Protein AF-A0A5M4B815-F1 (afdb_monomer)

Secondary structure (DSSP, 8-state):
---EEEEEEEEEEEEE-SSEEEEEEEE-TTT-TT-SEEEEEEEE-S-HHHHHHHHHHHHHHH-SSS-S---EEEEEEEEEEETTEEEEEEEETTSPPEEEEEEEEEEEE--

Mean predicted aligned error: 5.15 Å

Nearest PDB structures (foldseek):
  2w1i-assembly2_B  TM=3.417E-01  e=5.248E+00  Homo sapiens
  6dbn-assembly1_A  TM=3.475E-01  e=7.998E+00  Homo sapiens
  7uyv-assembly3_C  TM=3.770E-01  e=9.367E+00  Homo sapiens
  6glb-assembly2_B  TM=2.956E-01  e=7.587E+00  Homo sapiens

Solvent-accessible surface area (backbone atoms only — not comparable to full-atom values): 6144 Å² total; per-residue (Å²): 131,68,72,50,72,53,60,56,28,33,35,38,33,73,49,78,47,81,49,39,44,35,39,34,32,39,35,42,49,94,83,28,76,91,48,49,30,36,36,42,38,36,35,40,81,60,61,46,67,59,54,51,50,52,51,50,57,51,40,72,75,55,35,97,70,92,54,79,58,36,74,40,48,26,60,32,40,44,37,41,67,56,94,96,40,39,37,42,38,40,33,38,70,101,50,83,67,46,72,51,54,38,81,49,74,46,81,43,82,52,133

Sequence (111 aa):
MLKYCYHDGGLEKVIVSEKILSLWISLYSIFYPQKTRILLKFHHQNDIQFFSKWKKEANQLFTEDDEEDVFIRIEAIEIQEKDNKMFCKLKCDHLKTLKFNFISVEEIELQ

Foldseek 3Di:
DPKDKQAWWWFWAWDQDQFWIKTWIAHPCVVVVPFGIKIKIFGAPDGSVLVVVQVVVQCVVAPPDPDRTGTWIWGMWTWDADPNWIKTWTDTPPGDIDIGTGDDMDMDGDD

Organism: NCBI:txid2267611

pLDDT: mean 86.26, std 10.89, range [41.75, 96.25]

Structure (mmCIF, N/CA/C/O backbone):
data_AF-A0A5M4B815-F1
#
_entry.id   AF-A0A5M4B815-F1
#
loop_
_atom_site.group_PDB
_atom_site.id
_atom_site.type_symbol
_atom_site.label_atom_id
_atom_site.label_alt_id
_atom_site.label_comp_id
_atom_site.label_asym_id
_atom_site.label_entity_id
_atom_site.label_seq_id
_atom_site.pdbx_PDB_ins_code
_atom_site.Cartn_x
_atom_site.Cartn_y
_atom_site.Cartn_z
_atom_site.occupancy
_atom_site.B_iso_or_equiv
_atom_site.auth_seq_id
_atom_site.auth_comp_id
_atom_site.auth_asym_id
_atom_site.auth_atom_id
_atom_site.pdbx_PDB_model_num
ATOM 1 N N . MET A 1 1 ? -17.241 1.017 -8.286 1.00 41.75 1 MET A N 1
ATOM 2 C CA . MET A 1 1 ? -16.219 0.006 -7.938 1.00 41.75 1 MET A CA 1
ATOM 3 C C . MET A 1 1 ? -14.876 0.492 -8.468 1.00 41.75 1 MET A C 1
ATOM 5 O O . MET A 1 1 ? -14.531 0.195 -9.603 1.00 41.75 1 MET A O 1
ATOM 9 N N . LEU A 1 2 ? -14.149 1.295 -7.685 1.00 48.62 2 LEU A N 1
ATOM 10 C CA . LEU A 1 2 ? -12.748 1.602 -7.986 1.00 48.62 2 LEU A CA 1
ATOM 11 C C . LEU A 1 2 ? -11.931 0.412 -7.483 1.00 48.62 2 LEU A C 1
ATOM 13 O O . LEU A 1 2 ? -11.775 0.229 -6.278 1.00 48.62 2 LEU A O 1
ATOM 17 N N . LYS A 1 3 ? -11.509 -0.451 -8.406 1.00 58.28 3 LYS A N 1
ATOM 18 C CA . LYS A 1 3 ? -10.614 -1.571 -8.121 1.00 58.28 3 LYS A CA 1
ATOM 19 C C . LYS A 1 3 ? -9.268 -1.234 -8.743 1.00 58.28 3 LYS A C 1
ATOM 21 O O . LYS A 1 3 ? -9.045 -1.521 -9.914 1.00 58.28 3 LYS A O 1
ATOM 26 N N . TYR A 1 4 ? -8.408 -0.580 -7.971 1.00 69.12 4 TYR A N 1
ATOM 27 C CA . TYR A 1 4 ? -7.020 -0.365 -8.369 1.00 69.12 4 TYR A CA 1
ATOM 28 C C . TYR A 1 4 ? -6.183 -1.519 -7.843 1.00 69.12 4 TYR A C 1
ATOM 30 O O . TYR A 1 4 ? -6.306 -1.900 -6.675 1.00 69.12 4 TYR A O 1
ATOM 38 N N . CYS A 1 5 ? -5.379 -2.096 -8.732 1.00 76.12 5 CYS A N 1
ATOM 39 C CA . CYS A 1 5 ? -4.483 -3.186 -8.401 1.00 76.12 5 CYS A CA 1
ATOM 40 C C . CYS A 1 5 ? -3.118 -2.923 -9.032 1.00 76.12 5 CYS A C 1
ATOM 42 O O . CYS A 1 5 ? -2.959 -3.070 -10.244 1.00 76.12 5 CYS A O 1
ATOM 44 N N . TYR A 1 6 ? -2.152 -2.504 -8.214 1.00 83.38 6 TYR A N 1
ATOM 45 C CA . TYR A 1 6 ? -0.748 -2.543 -8.618 1.00 83.38 6 TYR A CA 1
ATOM 46 C C . TYR A 1 6 ? -0.208 -3.931 -8.327 1.00 83.38 6 TYR A C 1
ATOM 48 O O . TYR A 1 6 ? -0.419 -4.439 -7.228 1.00 83.38 6 TYR A O 1
ATOM 56 N N . HIS A 1 7 ? 0.465 -4.528 -9.300 1.00 83.81 7 HIS A N 1
ATOM 57 C CA . HIS A 1 7 ? 1.151 -5.805 -9.176 1.00 83.81 7 HIS A CA 1
ATOM 58 C C . HIS A 1 7 ? 2.618 -5.600 -9.498 1.00 83.81 7 HIS A C 1
ATOM 60 O O . HIS A 1 7 ? 2.929 -4.793 -10.368 1.00 83.81 7 HIS A O 1
ATOM 66 N N . ASP A 1 8 ? 3.486 -6.345 -8.818 1.00 83.62 8 ASP A N 1
ATOM 67 C CA . ASP A 1 8 ? 4.913 -6.415 -9.129 1.00 83.62 8 ASP A CA 1
ATOM 68 C C . ASP A 1 8 ? 5.571 -5.027 -9.261 1.00 83.62 8 ASP A C 1
ATOM 70 O O . ASP A 1 8 ? 5.827 -4.511 -10.351 1.00 83.62 8 ASP A O 1
ATOM 74 N N . GLY A 1 9 ? 5.850 -4.421 -8.109 1.00 88.62 9 GLY A N 1
ATOM 75 C CA . GLY A 1 9 ? 6.626 -3.184 -7.992 1.00 88.62 9 GLY A CA 1
ATOM 76 C C . GLY A 1 9 ? 7.666 -3.278 -6.881 1.00 88.62 9 GLY A C 1
ATOM 77 O O . GLY A 1 9 ? 7.744 -4.280 -6.178 1.00 88.62 9 GLY A O 1
ATOM 78 N N . GLY A 1 10 ? 8.459 -2.232 -6.701 1.00 90.88 10 GLY A N 1
ATOM 79 C CA . GLY A 1 10 ? 9.314 -2.041 -5.535 1.00 90.88 10 GLY A CA 1
ATOM 80 C C . GLY A 1 10 ? 8.712 -0.976 -4.632 1.00 90.88 10 GLY A C 1
ATOM 81 O O . GLY A 1 10 ? 8.550 0.162 -5.057 1.00 90.88 10 GLY A O 1
ATOM 82 N N . LEU A 1 11 ? 8.381 -1.321 -3.393 1.00 91.75 11 LEU A N 1
ATOM 83 C CA . LEU A 1 11 ? 8.252 -0.334 -2.329 1.00 91.75 11 LEU A CA 1
ATOM 84 C C . LEU A 1 11 ? 9.649 0.239 -2.131 1.00 91.75 11 LEU A C 1
ATOM 86 O O . LEU A 1 11 ? 10.566 -0.559 -2.018 1.00 91.75 11 LEU A O 1
ATOM 90 N N . GLU A 1 12 ? 9.801 1.559 -2.173 1.00 90.25 12 GLU A N 1
ATOM 91 C CA . GLU A 1 12 ? 11.088 2.255 -2.010 1.00 90.25 12 GLU A CA 1
ATOM 92 C C . GLU A 1 12 ? 11.178 2.944 -0.650 1.00 90.25 12 GLU A C 1
ATOM 94 O O . GLU A 1 12 ? 12.231 3.002 -0.028 1.00 90.25 12 GLU A O 1
ATOM 99 N N . LYS A 1 13 ? 10.061 3.523 -0.198 1.00 90.69 13 LYS A N 1
ATOM 100 C CA . LYS A 1 13 ? 10.014 4.310 1.032 1.00 90.69 13 LYS A CA 1
ATOM 101 C C . LYS A 1 13 ? 8.632 4.266 1.651 1.00 90.69 13 LYS A C 1
ATOM 103 O O . LYS A 1 13 ? 7.613 4.330 0.958 1.00 90.69 13 LYS A O 1
ATOM 108 N N . VAL A 1 14 ? 8.608 4.223 2.981 1.00 91.50 14 VAL A N 1
ATOM 109 C CA . VAL A 1 14 ? 7.386 4.283 3.788 1.00 91.50 14 VAL A CA 1
ATOM 110 C C . VAL A 1 14 ? 7.498 5.422 4.790 1.00 91.50 14 VAL A C 1
ATOM 112 O O . VAL A 1 14 ? 8.379 5.426 5.655 1.00 91.50 14 VAL A O 1
ATOM 115 N N . ILE A 1 15 ? 6.569 6.374 4.730 1.00 91.62 15 ILE A N 1
ATOM 116 C CA . ILE A 1 15 ? 6.415 7.403 5.764 1.00 91.62 15 ILE A CA 1
ATOM 117 C C . ILE A 1 15 ? 5.065 7.217 6.446 1.00 91.62 15 ILE A C 1
ATOM 119 O O . ILE A 1 15 ? 4.024 7.137 5.797 1.00 91.62 15 ILE A O 1
ATOM 123 N N . VAL A 1 16 ? 5.106 7.167 7.774 1.00 91.62 16 VAL A N 1
ATOM 124 C CA . VAL A 1 16 ? 3.933 7.073 8.639 1.00 91.62 16 VAL A CA 1
ATOM 125 C C . VAL A 1 16 ? 3.821 8.386 9.403 1.00 91.62 16 VAL A C 1
ATOM 127 O O . VAL A 1 16 ? 4.748 8.773 10.110 1.00 91.62 16 VAL A O 1
ATOM 130 N N . SER A 1 17 ? 2.691 9.064 9.252 1.00 91.12 17 SER A N 1
ATOM 131 C CA . SER A 1 17 ? 2.309 10.239 10.042 1.00 91.12 17 SER A CA 1
ATOM 132 C C . SER A 1 17 ? 0.988 9.963 10.763 1.00 91.12 17 SER A C 1
ATOM 134 O O . SER A 1 17 ? 0.379 8.920 10.543 1.00 91.12 17 SER A O 1
ATOM 136 N N . GLU A 1 18 ? 0.515 10.882 11.608 1.00 88.50 18 GLU A N 1
ATOM 137 C CA . GLU A 1 18 ? -0.705 10.670 12.409 1.00 88.50 18 GLU A CA 1
ATOM 138 C C . GLU A 1 18 ? -1.939 10.268 11.591 1.00 88.50 18 GLU A C 1
ATOM 140 O O . GLU A 1 18 ? -2.770 9.503 12.077 1.00 88.50 18 GLU A O 1
ATOM 145 N N . LYS A 1 19 ? -2.078 10.789 10.367 1.00 91.31 19 LYS A N 1
ATOM 146 C CA . LYS A 1 19 ? -3.275 10.585 9.531 1.00 91.31 19 LYS A CA 1
ATOM 147 C C . LYS A 1 19 ? -2.977 10.089 8.124 1.00 91.31 19 LYS A C 1
ATOM 149 O O . LYS A 1 19 ? -3.917 9.816 7.378 1.00 91.31 19 LYS A O 1
ATOM 154 N N . ILE A 1 20 ? -1.704 10.019 7.739 1.00 95.06 20 ILE A N 1
ATOM 155 C CA . ILE A 1 20 ? -1.300 9.689 6.374 1.00 95.06 20 ILE A CA 1
ATOM 156 C C . ILE A 1 20 ? -0.220 8.612 6.395 1.00 95.06 20 ILE A C 1
ATOM 158 O O . ILE A 1 20 ? 0.850 8.807 6.981 1.00 95.06 20 ILE A O 1
ATOM 162 N N . LEU A 1 21 ? -0.487 7.528 5.667 1.00 95.31 21 LEU A N 1
ATOM 163 C CA . LEU A 1 21 ? 0.502 6.547 5.234 1.00 95.31 21 LEU A CA 1
ATOM 164 C C . LEU A 1 21 ? 0.918 6.892 3.803 1.00 95.31 21 LEU A C 1
ATOM 166 O O . LEU A 1 21 ? 0.077 6.924 2.906 1.00 95.31 21 LEU A O 1
ATOM 170 N N . SER A 1 22 ? 2.206 7.143 3.596 1.00 95.19 22 SER A N 1
ATOM 171 C CA . SER A 1 22 ? 2.778 7.475 2.289 1.00 95.19 22 SER A CA 1
ATOM 172 C C . SER A 1 22 ? 3.707 6.359 1.818 1.00 95.19 22 SER A C 1
ATOM 174 O O . SER A 1 22 ? 4.618 5.975 2.555 1.00 95.19 22 SER A O 1
ATOM 176 N N . LEU A 1 23 ? 3.470 5.855 0.607 1.00 94.44 23 LEU A N 1
ATOM 177 C CA . LEU A 1 23 ? 4.221 4.765 -0.017 1.00 94.44 23 LEU A CA 1
ATOM 178 C C . LEU A 1 23 ? 4.828 5.250 -1.337 1.00 94.44 23 LEU A C 1
ATOM 180 O O . LEU A 1 23 ? 4.082 5.581 -2.260 1.00 94.44 23 LEU A O 1
ATOM 184 N N . TRP A 1 24 ? 6.156 5.268 -1.432 1.00 93.88 24 TRP A N 1
ATOM 185 C CA . TRP A 1 24 ? 6.868 5.481 -2.694 1.00 93.88 24 TRP A CA 1
ATOM 186 C C . TRP A 1 24 ? 7.079 4.140 -3.363 1.00 93.88 24 TRP A C 1
ATOM 188 O O . TRP A 1 24 ? 7.574 3.207 -2.730 1.00 93.88 24 TRP A O 1
ATOM 198 N N . ILE A 1 25 ? 6.661 4.038 -4.618 1.00 93.25 25 ILE A N 1
ATOM 199 C CA . ILE A 1 25 ? 6.603 2.777 -5.338 1.00 93.25 25 ILE A CA 1
ATOM 200 C C . ILE A 1 25 ? 7.253 2.959 -6.703 1.00 93.25 25 ILE A C 1
ATOM 202 O O . ILE A 1 25 ? 6.783 3.750 -7.520 1.00 93.25 25 ILE A O 1
ATOM 206 N N . SER A 1 26 ? 8.287 2.169 -6.961 1.00 92.44 26 SER A N 1
ATOM 207 C CA . SER A 1 26 ? 8.770 1.862 -8.301 1.00 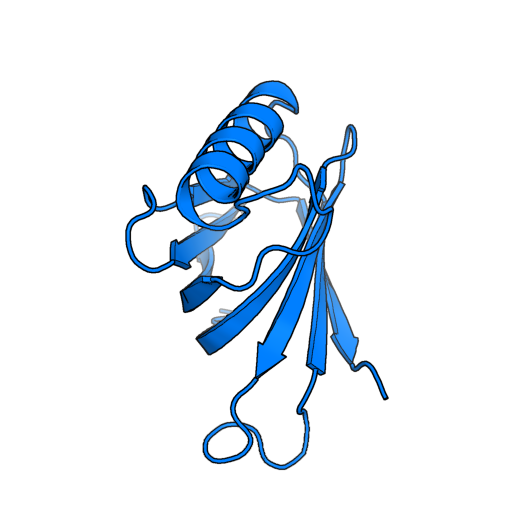92.44 26 SER A CA 1
ATOM 208 C C . SER A 1 26 ? 7.853 0.831 -8.950 1.00 92.44 26 SER A C 1
ATOM 210 O O . SER A 1 26 ? 7.592 -0.231 -8.391 1.00 92.44 26 SER A O 1
ATOM 212 N N . LEU A 1 27 ? 7.374 1.118 -10.149 1.00 90.25 27 LEU A N 1
ATOM 213 C CA . LEU A 1 27 ? 6.563 0.222 -10.958 1.00 90.25 27 LEU A CA 1
ATOM 214 C C . LEU A 1 27 ? 7.424 -0.352 -12.081 1.00 90.25 27 LEU A C 1
ATOM 216 O O . LEU A 1 27 ? 8.124 0.384 -12.779 1.00 90.25 27 LEU A O 1
ATOM 220 N N . TYR A 1 28 ? 7.378 -1.670 -12.287 1.00 85.38 28 TYR A N 1
ATOM 221 C CA . TYR A 1 28 ? 8.152 -2.268 -13.369 1.00 85.38 28 TYR A CA 1
ATOM 222 C C . TYR A 1 28 ? 7.624 -1.813 -14.733 1.00 85.38 28 TYR A C 1
ATOM 224 O O . TYR A 1 28 ? 6.458 -2.016 -15.077 1.00 85.38 28 TYR A O 1
ATOM 232 N N . SER A 1 29 ? 8.514 -1.241 -15.544 1.00 82.19 29 SER A N 1
ATOM 233 C CA . SER A 1 29 ? 8.192 -0.642 -16.846 1.00 82.19 29 SER A CA 1
ATOM 234 C C . SER A 1 29 ? 7.579 -1.622 -17.850 1.00 82.19 29 SER A C 1
ATOM 236 O O . SER A 1 29 ? 6.837 -1.199 -18.732 1.00 82.19 29 SER A O 1
ATOM 238 N N . ILE A 1 30 ? 7.826 -2.929 -17.696 1.00 84.06 30 ILE A N 1
ATOM 239 C CA . ILE A 1 30 ? 7.188 -3.975 -18.510 1.00 84.06 30 ILE A CA 1
ATOM 240 C C . ILE A 1 30 ? 5.663 -4.018 -18.321 1.00 84.06 30 ILE A C 1
ATOM 242 O O . ILE A 1 30 ? 4.944 -4.351 -19.259 1.00 84.06 30 ILE A O 1
ATOM 246 N N . PHE A 1 31 ? 5.172 -3.659 -17.131 1.00 82.06 31 PHE A N 1
ATOM 247 C CA . PHE A 1 31 ? 3.746 -3.613 -16.799 1.00 82.06 31 PHE A CA 1
ATOM 248 C C . PHE A 1 31 ? 3.198 -2.179 -16.836 1.00 82.06 31 PHE A C 1
ATOM 250 O O . PHE A 1 31 ? 2.029 -1.976 -17.162 1.00 82.06 31 PHE A O 1
ATOM 257 N N . TYR A 1 32 ? 4.046 -1.186 -16.546 1.00 83.94 32 TYR A N 1
ATOM 258 C CA . TYR A 1 32 ? 3.676 0.226 -16.422 1.00 83.94 32 TYR A CA 1
ATOM 259 C C . TYR A 1 32 ? 4.603 1.135 -17.255 1.00 83.94 32 TYR A C 1
ATOM 261 O O . TYR A 1 32 ? 5.348 1.948 -16.710 1.00 83.94 32 TYR A O 1
ATOM 269 N N . PRO A 1 33 ? 4.579 1.043 -18.596 1.00 79.88 33 PRO A N 1
ATOM 270 C CA . PRO A 1 33 ? 5.559 1.712 -19.462 1.00 79.88 33 PRO A CA 1
ATOM 271 C C . PRO A 1 33 ? 5.482 3.245 -19.435 1.00 79.88 33 PRO A C 1
ATOM 273 O O . PRO A 1 33 ? 6.448 3.913 -19.785 1.00 79.88 33 PRO A O 1
ATOM 276 N N . GLN A 1 34 ? 4.336 3.800 -19.039 1.00 83.06 34 GLN A N 1
ATOM 277 C CA . GLN A 1 34 ? 4.103 5.246 -18.964 1.00 83.06 34 GLN A CA 1
ATOM 278 C C . GLN A 1 34 ? 4.244 5.806 -17.545 1.00 83.06 34 GLN A C 1
ATOM 280 O O . GLN A 1 34 ? 4.205 7.015 -17.391 1.00 83.06 34 GLN A O 1
ATOM 285 N N . LYS A 1 35 ? 4.374 4.946 -16.524 1.00 79.38 35 LYS A N 1
ATOM 286 C CA . LYS A 1 35 ? 4.402 5.328 -15.107 1.00 79.38 35 LYS A CA 1
ATOM 287 C C . LYS A 1 35 ? 5.413 4.461 -14.375 1.00 79.38 35 LYS A C 1
ATOM 289 O O . LYS A 1 35 ? 5.091 3.349 -13.969 1.00 79.38 35 LYS A O 1
ATOM 294 N N . THR A 1 36 ? 6.635 4.949 -14.220 1.00 85.56 36 THR A N 1
ATOM 295 C CA . THR A 1 36 ? 7.720 4.166 -13.611 1.00 85.56 36 THR A CA 1
ATOM 296 C C . THR A 1 36 ? 7.784 4.332 -12.102 1.00 85.56 36 THR A C 1
ATOM 298 O O . THR A 1 36 ? 8.247 3.422 -11.422 1.00 85.56 36 THR A O 1
ATOM 301 N N . ARG A 1 37 ? 7.315 5.460 -11.556 1.00 92.56 37 ARG A N 1
ATOM 302 C CA . ARG A 1 37 ? 7.314 5.725 -10.114 1.00 92.56 37 ARG A CA 1
ATOM 303 C C . ARG A 1 37 ? 6.060 6.476 -9.697 1.00 92.56 37 ARG A C 1
ATOM 305 O O . ARG A 1 37 ? 5.622 7.409 -10.368 1.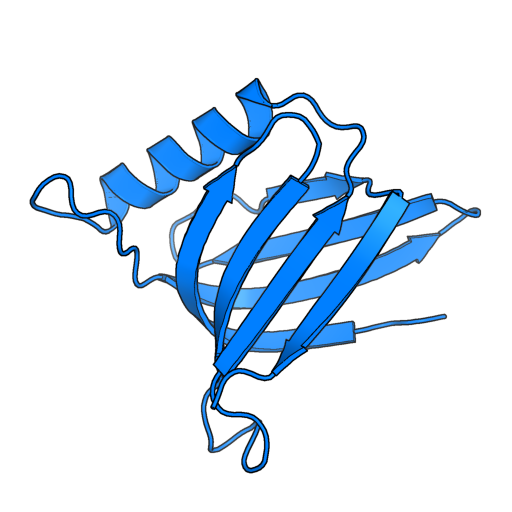00 92.56 37 ARG A O 1
ATOM 312 N N . ILE A 1 38 ? 5.486 6.075 -8.571 1.00 93.31 38 ILE A N 1
ATOM 313 C CA . ILE A 1 38 ? 4.305 6.709 -7.989 1.00 93.31 38 ILE A CA 1
ATOM 314 C C . ILE A 1 38 ? 4.468 6.892 -6.482 1.00 93.31 38 ILE A C 1
ATOM 316 O O . ILE A 1 38 ? 5.194 6.159 -5.811 1.00 93.31 38 ILE A O 1
ATOM 320 N N . LEU A 1 39 ? 3.730 7.852 -5.943 1.00 94.88 39 LEU A N 1
ATOM 321 C CA . LEU A 1 39 ? 3.498 8.038 -4.522 1.00 94.88 39 LEU A CA 1
ATOM 322 C C . LEU A 1 39 ? 2.011 7.831 -4.235 1.00 94.88 39 LEU A C 1
ATOM 324 O O . LEU A 1 39 ? 1.171 8.573 -4.743 1.00 94.88 39 LEU A O 1
ATOM 328 N N . LEU A 1 40 ? 1.698 6.852 -3.387 1.00 94.94 40 LEU A N 1
ATOM 329 C CA . LEU A 1 40 ? 0.358 6.668 -2.837 1.00 94.94 40 LEU A CA 1
ATOM 330 C C . LEU A 1 40 ? 0.280 7.272 -1.437 1.00 94.94 40 LEU A C 1
ATOM 332 O O . LEU A 1 40 ? 1.053 6.896 -0.553 1.00 94.94 40 LEU A O 1
ATOM 336 N N . LYS A 1 41 ? -0.681 8.171 -1.218 1.00 96.25 41 LYS A N 1
ATOM 337 C CA . LYS A 1 41 ? -0.983 8.745 0.101 1.00 96.25 41 LYS A CA 1
ATOM 338 C C . LYS A 1 41 ? -2.356 8.288 0.561 1.00 96.25 41 LYS A C 1
ATOM 340 O O . LYS A 1 41 ? -3.367 8.710 0.008 1.00 96.25 41 LYS A O 1
ATOM 345 N N . PHE A 1 42 ? -2.394 7.447 1.588 1.00 95.19 42 PHE A N 1
ATOM 346 C CA . PHE A 1 42 ? -3.632 6.985 2.206 1.00 95.19 42 PHE A CA 1
ATOM 347 C C . PHE A 1 42 ? -3.952 7.827 3.435 1.00 95.19 42 PHE A C 1
ATOM 349 O O . PHE A 1 42 ? -3.232 7.763 4.433 1.00 95.19 42 PHE A O 1
ATOM 356 N N . HIS A 1 43 ? -5.065 8.555 3.389 1.00 94.56 43 HIS A N 1
ATOM 357 C CA . HIS A 1 43 ? -5.630 9.219 4.562 1.00 94.56 43 HIS A CA 1
ATOM 358 C C . HIS A 1 43 ? -6.399 8.188 5.380 1.00 94.56 43 HIS A C 1
ATOM 360 O O . HIS A 1 43 ? -7.408 7.666 4.910 1.00 94.56 43 HIS A O 1
ATOM 366 N N . HIS A 1 44 ? -5.937 7.853 6.582 1.00 87.75 44 HIS A N 1
ATOM 367 C CA . HIS A 1 44 ? -6.460 6.718 7.348 1.00 87.75 44 HIS A CA 1
ATOM 368 C C . HIS A 1 44 ? -7.138 7.119 8.661 1.00 87.75 44 HIS A C 1
ATOM 370 O O . HIS A 1 44 ? -6.927 8.198 9.205 1.00 87.75 44 HIS A O 1
ATOM 376 N N . GLN A 1 45 ? -7.945 6.193 9.189 1.00 82.44 45 GLN A N 1
ATOM 377 C CA . GLN A 1 45 ? -8.507 6.257 10.549 1.00 82.44 45 GLN A CA 1
ATOM 378 C C . GLN A 1 45 ? -7.818 5.282 11.515 1.00 82.44 45 GLN A C 1
ATOM 380 O O . GLN A 1 45 ? -8.153 5.228 12.694 1.00 82.44 45 GLN A O 1
ATOM 385 N N . ASN A 1 46 ? -6.891 4.471 11.005 1.00 81.81 46 ASN A N 1
ATOM 386 C CA . ASN A 1 46 ? -6.173 3.465 11.775 1.00 81.81 46 ASN A CA 1
ATOM 387 C C . ASN A 1 46 ? -5.154 4.095 12.740 1.00 81.81 46 ASN A C 1
ATOM 389 O O . ASN A 1 46 ? -4.687 5.210 12.518 1.00 81.81 46 ASN A O 1
ATOM 393 N N 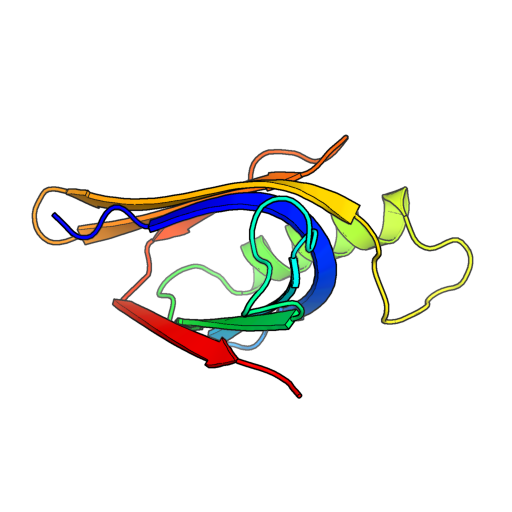. ASP A 1 47 ? -4.794 3.337 13.778 1.00 83.12 47 ASP A N 1
ATOM 394 C CA . ASP A 1 47 ? -3.779 3.707 14.769 1.00 83.12 47 ASP A CA 1
ATOM 395 C C . ASP A 1 47 ? -2.393 3.860 14.116 1.00 83.12 47 ASP A C 1
ATOM 397 O O . ASP A 1 47 ? -1.918 2.961 13.419 1.00 83.12 47 ASP A O 1
ATOM 401 N N . ILE A 1 48 ? -1.718 4.982 14.368 1.00 87.81 48 ILE A N 1
ATOM 402 C CA . ILE A 1 48 ? -0.350 5.229 13.900 1.00 87.81 48 ILE A CA 1
ATOM 403 C C . ILE A 1 48 ? 0.620 4.127 14.357 1.00 87.81 48 ILE A C 1
ATOM 405 O O . ILE A 1 48 ? 1.500 3.724 13.597 1.00 87.81 48 ILE A O 1
ATOM 409 N N . GLN A 1 49 ? 0.441 3.578 15.564 1.00 89.62 49 GLN A N 1
ATOM 410 C CA . GLN A 1 49 ? 1.304 2.532 16.116 1.00 89.62 49 GLN A CA 1
ATOM 411 C C . GLN A 1 49 ? 1.248 1.248 15.287 1.00 89.62 49 GLN A C 1
ATOM 413 O O . GLN A 1 49 ? 2.258 0.555 15.152 1.00 89.62 49 GLN A O 1
ATOM 418 N N . PHE A 1 50 ? 0.092 0.949 14.689 1.00 89.88 50 PHE A N 1
ATOM 419 C CA . PHE A 1 50 ? -0.075 -0.197 13.801 1.00 89.88 50 PHE A CA 1
ATOM 420 C C . PHE A 1 50 ? 0.809 -0.070 12.553 1.00 89.88 50 PHE A C 1
ATOM 422 O O . PHE A 1 50 ? 1.547 -1.004 12.230 1.00 89.88 50 PHE A O 1
ATOM 429 N N . PHE A 1 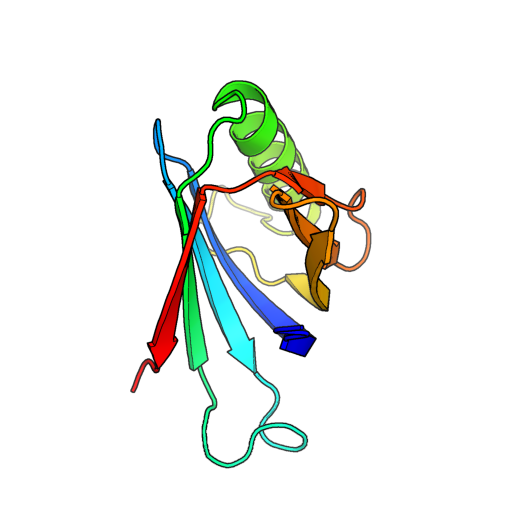51 ? 0.808 1.094 11.896 1.00 91.25 51 PHE A N 1
ATOM 430 C CA . PHE A 1 51 ? 1.659 1.337 10.728 1.00 91.25 51 PHE A CA 1
ATOM 431 C C . PHE A 1 51 ? 3.137 1.442 11.094 1.00 91.25 51 PHE A C 1
ATOM 433 O O . PHE A 1 51 ? 3.977 0.884 10.392 1.00 91.25 51 PHE A O 1
ATOM 440 N N . SER A 1 52 ? 3.466 2.095 12.210 1.00 90.75 52 SER A N 1
ATOM 441 C CA . SER A 1 52 ? 4.846 2.208 12.691 1.00 90.75 52 SER A CA 1
ATOM 442 C C . SER A 1 52 ? 5.453 0.847 13.022 1.00 90.75 52 SER A C 1
ATOM 444 O O . SER A 1 52 ? 6.612 0.595 12.695 1.00 90.75 52 SER A O 1
ATOM 446 N N . LYS A 1 53 ? 4.671 -0.066 13.614 1.00 91.31 53 LYS A N 1
ATOM 447 C CA . LYS A 1 53 ? 5.111 -1.443 13.858 1.00 91.31 53 LYS A CA 1
ATOM 448 C C . LYS A 1 53 ? 5.379 -2.184 12.551 1.00 91.31 53 LYS A C 1
ATOM 450 O O . LYS A 1 53 ? 6.431 -2.797 12.420 1.00 91.31 53 LYS A O 1
ATOM 455 N N . TRP A 1 54 ? 4.458 -2.102 11.591 1.00 91.44 54 TRP A N 1
ATOM 456 C CA . TRP A 1 54 ? 4.639 -2.749 10.292 1.00 91.44 54 TRP A CA 1
ATOM 457 C C . TRP A 1 54 ? 5.854 -2.192 9.536 1.00 91.44 54 TRP A C 1
ATOM 459 O O . TRP A 1 54 ? 6.661 -2.966 9.035 1.00 91.44 54 TRP A O 1
ATOM 469 N N . LYS A 1 55 ? 6.047 -0.864 9.533 1.00 89.88 55 LYS A N 1
ATOM 470 C CA . LYS A 1 55 ? 7.242 -0.223 8.962 1.00 89.88 55 LYS A CA 1
ATOM 471 C C . LYS A 1 55 ? 8.519 -0.727 9.638 1.00 89.88 55 LYS A C 1
ATOM 473 O O . LYS A 1 55 ? 9.482 -1.039 8.955 1.00 89.88 55 LYS A O 1
ATOM 478 N N . LYS A 1 56 ? 8.535 -0.840 10.969 1.00 88.81 56 LYS A N 1
ATOM 479 C CA . LYS A 1 56 ? 9.699 -1.364 11.696 1.00 88.81 56 LYS A CA 1
ATOM 480 C C . LYS A 1 56 ? 10.023 -2.807 11.296 1.00 88.81 56 LYS A C 1
ATOM 482 O O . LYS A 1 56 ? 11.192 -3.118 11.104 1.00 88.81 56 LYS A O 1
ATOM 487 N N . GLU A 1 57 ? 9.008 -3.662 11.160 1.00 88.12 57 GLU A N 1
ATOM 488 C CA . GLU A 1 57 ? 9.181 -5.035 10.658 1.00 88.12 57 GLU A CA 1
ATOM 489 C C . GLU A 1 57 ? 9.744 -5.036 9.225 1.00 88.12 57 GLU A C 1
ATOM 491 O O . GLU A 1 57 ? 10.616 -5.841 8.918 1.00 88.12 57 GLU A O 1
ATOM 496 N N . ALA A 1 58 ? 9.296 -4.110 8.369 1.00 85.81 58 ALA A N 1
ATOM 497 C CA . ALA A 1 58 ? 9.804 -3.956 7.007 1.00 85.81 58 ALA A CA 1
ATOM 498 C C . ALA A 1 58 ? 11.285 -3.552 6.974 1.00 85.81 58 ALA A C 1
ATOM 500 O O . ALA A 1 58 ? 12.074 -4.213 6.309 1.00 85.81 58 ALA A O 1
ATOM 501 N N . ASN A 1 59 ? 11.682 -2.534 7.739 1.00 84.75 59 ASN A N 1
ATOM 502 C CA . ASN A 1 59 ? 13.081 -2.108 7.804 1.00 84.75 59 ASN A CA 1
ATOM 503 C C . ASN A 1 59 ? 13.988 -3.246 8.308 1.00 84.75 59 ASN A C 1
ATOM 505 O O . ASN A 1 59 ? 14.991 -3.563 7.685 1.00 84.75 59 ASN A O 1
ATOM 509 N N . GLN A 1 60 ? 13.595 -3.951 9.376 1.00 82.75 60 GLN A N 1
ATOM 510 C CA . GLN A 1 60 ? 14.399 -5.046 9.943 1.00 82.75 60 GLN A CA 1
ATOM 511 C C . GLN A 1 60 ? 14.712 -6.188 8.967 1.00 82.75 60 GLN A C 1
ATOM 513 O O . GLN A 1 60 ? 15.682 -6.910 9.177 1.00 82.75 60 GLN A O 1
ATOM 518 N N . LEU A 1 61 ? 13.875 -6.393 7.951 1.00 78.62 61 LEU A N 1
ATOM 519 C CA . LEU A 1 61 ? 14.057 -7.462 6.974 1.00 78.62 61 LEU A CA 1
ATOM 520 C C . LEU A 1 61 ? 14.913 -7.043 5.773 1.00 78.62 61 LEU A C 1
ATOM 522 O O . LEU A 1 61 ? 15.447 -7.921 5.101 1.00 78.62 61 LEU A O 1
ATOM 526 N N . PHE A 1 62 ? 15.011 -5.742 5.479 1.00 72.50 62 PHE A N 1
ATOM 527 C CA . PHE A 1 62 ? 15.479 -5.264 4.172 1.00 72.50 62 PHE A CA 1
ATOM 528 C C . PHE A 1 62 ? 16.451 -4.080 4.215 1.00 72.50 62 PHE A C 1
ATOM 530 O O . PHE A 1 62 ? 16.908 -3.652 3.159 1.00 72.50 62 PHE A O 1
ATOM 537 N N . THR A 1 63 ? 16.793 -3.566 5.397 1.00 68.06 63 THR A N 1
ATOM 538 C CA . THR A 1 63 ? 17.849 -2.558 5.569 1.00 68.06 63 THR A CA 1
ATOM 539 C C . THR A 1 63 ? 18.940 -3.132 6.466 1.00 68.06 63 THR A C 1
ATOM 541 O O . THR A 1 63 ? 18.648 -3.504 7.603 1.00 68.06 63 THR A O 1
ATOM 544 N N . GLU A 1 64 ? 20.178 -3.214 5.970 1.00 58.03 64 GLU A N 1
ATOM 545 C CA . GLU A 1 64 ? 21.327 -3.676 6.767 1.00 58.03 64 GLU A CA 1
ATOM 546 C C . GLU A 1 64 ? 21.891 -2.567 7.682 1.00 58.03 64 GLU A C 1
ATOM 548 O O . GLU A 1 64 ? 22.416 -2.895 8.741 1.00 58.03 64 GLU A O 1
ATOM 553 N N . ASP A 1 65 ? 21.678 -1.278 7.365 1.00 54.44 65 ASP A N 1
ATOM 554 C CA . ASP A 1 65 ? 22.295 -0.138 8.070 1.00 54.44 65 ASP A CA 1
ATOM 555 C C . ASP A 1 65 ? 21.345 1.070 8.259 1.00 54.44 65 ASP A C 1
ATOM 557 O O . ASP A 1 65 ? 21.560 2.111 7.655 1.00 54.44 65 ASP A O 1
ATOM 561 N N . ASP A 1 66 ? 20.283 0.973 9.075 1.00 54.12 66 ASP A N 1
ATOM 562 C CA . ASP A 1 66 ? 19.403 2.110 9.475 1.00 54.12 66 ASP A CA 1
ATOM 563 C C . ASP A 1 66 ? 18.942 3.066 8.332 1.00 54.12 66 ASP A C 1
ATOM 565 O O . ASP A 1 66 ? 18.511 4.197 8.582 1.00 54.12 66 ASP A O 1
ATOM 569 N N . GLU A 1 67 ? 19.000 2.627 7.070 1.00 60.31 67 GLU A N 1
ATOM 570 C CA . GLU A 1 67 ? 18.673 3.454 5.912 1.00 60.31 67 GLU A CA 1
ATOM 571 C C . GLU A 1 67 ? 17.162 3.721 5.859 1.00 60.31 67 GLU A C 1
ATOM 573 O O . GLU A 1 67 ? 16.322 2.893 6.229 1.00 60.31 67 GLU A O 1
ATOM 578 N N . GLU A 1 68 ? 16.787 4.922 5.410 1.00 63.72 68 GLU A N 1
ATOM 579 C CA . GLU A 1 68 ? 15.373 5.282 5.248 1.00 63.72 68 GLU A CA 1
ATOM 580 C C . GLU A 1 68 ? 14.710 4.578 4.059 1.00 63.72 68 GLU A C 1
ATOM 582 O O . GLU A 1 68 ? 13.473 4.512 4.002 1.00 63.72 68 GLU A O 1
ATOM 587 N N . ASP A 1 69 ? 15.526 4.089 3.126 1.00 64.00 69 ASP A N 1
ATOM 588 C CA . ASP A 1 69 ? 15.095 3.470 1.887 1.00 64.00 69 ASP A CA 1
ATOM 589 C C . ASP A 1 69 ? 14.953 1.964 2.094 1.00 64.00 69 ASP A C 1
ATOM 591 O O . ASP A 1 69 ? 15.829 1.266 2.591 1.00 64.00 69 ASP A O 1
ATOM 595 N N . VAL A 1 70 ? 13.782 1.467 1.741 1.00 69.88 70 VAL A N 1
ATOM 596 C CA . VAL A 1 70 ? 13.345 0.100 1.969 1.00 69.88 70 VAL A CA 1
ATOM 597 C C . VAL A 1 70 ? 12.995 -0.426 0.601 1.00 69.88 70 VAL A C 1
ATOM 599 O O . VAL A 1 70 ? 11.950 -0.038 0.102 1.00 69.88 70 VAL A O 1
ATOM 602 N N . PHE A 1 71 ? 13.833 -1.266 -0.014 1.00 80.44 71 PHE A N 1
ATOM 603 C CA . PHE A 1 71 ? 13.508 -1.853 -1.316 1.00 80.44 71 PHE A CA 1
ATOM 604 C C . PHE A 1 71 ? 12.865 -3.228 -1.145 1.00 80.44 71 PHE A C 1
ATOM 606 O O . PHE A 1 71 ? 13.549 -4.244 -1.023 1.00 80.44 71 PHE A O 1
ATOM 613 N N . ILE A 1 72 ? 11.531 -3.265 -1.133 1.00 88.00 72 ILE A N 1
ATOM 614 C CA . ILE A 1 72 ? 10.772 -4.510 -0.956 1.00 88.00 72 ILE A CA 1
ATOM 615 C C . ILE A 1 72 ? 9.884 -4.735 -2.157 1.00 88.00 72 ILE A C 1
ATOM 617 O O . ILE A 1 72 ? 9.090 -3.870 -2.526 1.00 88.00 72 ILE A O 1
ATOM 621 N N . ARG A 1 73 ? 9.949 -5.936 -2.729 1.00 90.56 73 ARG A N 1
ATOM 622 C CA . ARG A 1 73 ? 9.027 -6.310 -3.792 1.00 90.56 73 ARG A CA 1
ATOM 623 C C . ARG A 1 73 ? 7.589 -6.319 -3.275 1.00 90.56 73 ARG A C 1
ATOM 625 O O . ARG A 1 73 ? 7.252 -7.001 -2.309 1.00 90.56 73 ARG A O 1
ATOM 632 N N . ILE A 1 74 ? 6.740 -5.564 -3.953 1.00 92.19 74 ILE A N 1
ATOM 633 C CA . ILE A 1 74 ? 5.295 -5.538 -3.780 1.00 92.19 74 ILE A CA 1
ATOM 634 C C . ILE A 1 74 ? 4.702 -6.595 -4.702 1.00 92.19 74 ILE A C 1
ATOM 636 O O . ILE A 1 74 ? 4.814 -6.488 -5.921 1.00 92.19 74 ILE A O 1
ATOM 640 N N . GLU A 1 75 ? 4.014 -7.578 -4.127 1.00 92.44 75 GLU A N 1
ATOM 641 C CA . GLU A 1 75 ? 3.228 -8.544 -4.898 1.00 92.44 75 GLU A CA 1
ATOM 642 C C . GLU A 1 75 ? 1.919 -7.912 -5.389 1.00 92.44 75 GLU A C 1
ATOM 644 O O . GLU A 1 75 ? 1.494 -8.107 -6.530 1.00 92.44 75 GLU A O 1
ATOM 649 N N . ALA A 1 76 ? 1.236 -7.179 -4.500 1.00 92.06 76 ALA A N 1
ATOM 650 C CA . ALA A 1 76 ? -0.037 -6.549 -4.817 1.00 92.06 76 ALA A CA 1
ATOM 651 C C . ALA A 1 76 ? -0.391 -5.393 -3.872 1.00 92.06 76 ALA A C 1
ATOM 653 O O . ALA A 1 76 ? -0.260 -5.512 -2.651 1.00 92.06 76 ALA A O 1
ATOM 654 N N . ILE A 1 77 ? -0.966 -4.330 -4.437 1.00 93.75 77 ILE A N 1
ATOM 655 C CA . ILE A 1 77 ? -1.732 -3.307 -3.714 1.00 93.75 77 ILE A CA 1
ATOM 656 C C . ILE A 1 77 ? -3.173 -3.383 -4.191 1.00 93.75 77 ILE A C 1
ATOM 658 O O . ILE A 1 77 ? -3.487 -2.932 -5.285 1.00 93.75 77 ILE A O 1
ATOM 662 N N . GLU A 1 78 ? -4.047 -3.957 -3.372 1.00 94.06 78 GLU A N 1
ATOM 663 C CA . GLU A 1 78 ? -5.465 -4.138 -3.679 1.00 94.06 78 GLU A CA 1
ATOM 664 C C . GLU A 1 78 ? -6.273 -3.038 -2.971 1.00 94.06 78 GLU A C 1
ATOM 666 O O . GLU A 1 78 ? -6.390 -3.048 -1.742 1.00 94.06 78 GLU A O 1
ATOM 671 N N . ILE A 1 79 ? -6.848 -2.103 -3.733 1.00 93.12 79 ILE A N 1
ATOM 672 C CA . ILE A 1 79 ? -7.758 -1.071 -3.219 1.00 93.12 79 ILE A CA 1
ATOM 673 C C . ILE A 1 79 ? -9.192 -1.423 -3.610 1.00 93.12 79 ILE A C 1
ATOM 675 O O .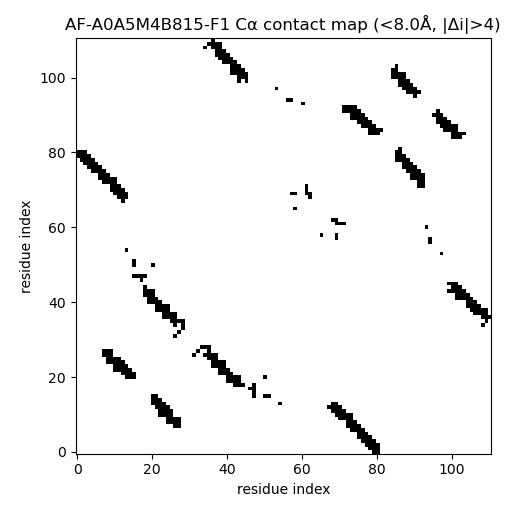 ILE A 1 79 ? -9.481 -1.675 -4.781 1.00 93.12 79 ILE A O 1
ATOM 679 N N . GLN A 1 80 ? -10.094 -1.437 -2.629 1.00 92.31 80 GLN A N 1
ATOM 680 C CA . GLN A 1 80 ? -11.493 -1.801 -2.832 1.00 92.31 80 GLN A CA 1
ATOM 681 C C . GLN A 1 80 ? -12.438 -0.971 -1.963 1.00 92.31 80 GLN A C 1
ATOM 683 O O . GLN A 1 80 ? -12.103 -0.570 -0.849 1.00 92.31 80 GLN A O 1
ATOM 688 N N . GLU A 1 81 ? -13.655 -0.792 -2.460 1.00 90.44 81 GLU A N 1
ATOM 689 C CA . GLU A 1 81 ? -14.774 -0.211 -1.726 1.00 90.44 81 GLU A CA 1
ATOM 690 C C . GLU A 1 81 ? -15.815 -1.300 -1.446 1.00 90.44 81 GLU A C 1
ATOM 692 O O . GLU A 1 81 ? -16.217 -2.029 -2.358 1.00 90.44 81 GLU A O 1
ATOM 697 N N . LYS A 1 82 ? -16.251 -1.419 -0.190 1.00 87.88 82 LYS A N 1
ATOM 698 C CA . LYS A 1 82 ? -17.322 -2.331 0.223 1.00 87.88 82 LYS A CA 1
ATOM 699 C C . LYS A 1 82 ? -18.165 -1.677 1.314 1.00 87.88 82 LYS A C 1
ATOM 701 O O . LYS A 1 82 ? -17.613 -1.181 2.289 1.00 87.88 82 LYS A O 1
ATOM 706 N N . ASP A 1 83 ? -19.489 -1.696 1.165 1.00 89.12 83 ASP A N 1
ATOM 707 C CA . ASP A 1 83 ? -20.437 -1.144 2.146 1.00 89.12 83 ASP A CA 1
ATOM 708 C C . ASP A 1 83 ? -20.100 0.310 2.562 1.00 89.12 83 ASP A C 1
ATOM 710 O O . ASP A 1 83 ? -20.074 0.639 3.749 1.00 89.12 83 ASP A O 1
ATOM 714 N N . ASN A 1 84 ? -19.785 1.171 1.580 1.00 86.00 84 ASN A N 1
ATOM 715 C CA . ASN A 1 84 ? -19.338 2.568 1.753 1.00 86.00 84 ASN A CA 1
ATOM 716 C C . ASN A 1 84 ? -18.073 2.741 2.616 1.00 86.00 84 ASN A C 1
ATOM 718 O O . ASN A 1 84 ? -17.856 3.792 3.221 1.00 86.00 84 ASN A O 1
ATOM 722 N N . LYS A 1 85 ? -17.234 1.706 2.706 1.00 88.88 85 LYS A N 1
ATOM 723 C CA . LYS A 1 85 ? -15.935 1.746 3.381 1.00 88.88 85 LYS A CA 1
ATOM 724 C C . LYS A 1 85 ? -14.830 1.414 2.389 1.00 88.88 85 LYS A C 1
ATOM 726 O O . LYS A 1 85 ? -14.963 0.481 1.594 1.00 88.88 85 LYS A O 1
ATOM 731 N N . MET A 1 86 ? -13.732 2.160 2.465 1.00 92.50 86 M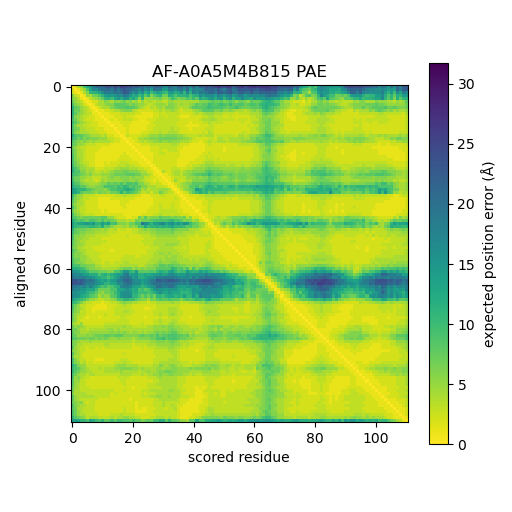ET A N 1
ATOM 732 C CA . MET A 1 86 ? -12.553 1.930 1.636 1.00 92.50 86 MET A CA 1
ATOM 733 C C . MET A 1 86 ? -11.538 1.069 2.383 1.00 92.50 86 MET A C 1
ATOM 735 O O . MET A 1 86 ? -11.245 1.307 3.557 1.00 92.50 86 MET A O 1
ATOM 739 N N . PHE A 1 87 ? -10.987 0.082 1.684 1.00 92.88 87 PHE A N 1
ATOM 740 C CA . PHE A 1 87 ? -10.036 -0.883 2.220 1.00 92.88 87 PHE A CA 1
ATOM 741 C C . PHE A 1 87 ? -8.828 -0.992 1.302 1.00 92.88 87 PHE A C 1
ATOM 743 O O . PHE A 1 87 ? -8.971 -1.061 0.080 1.00 92.88 87 PHE A O 1
ATOM 750 N N . CYS A 1 88 ? -7.649 -1.076 1.904 1.00 94.31 88 CYS A N 1
ATOM 751 C CA . CYS A 1 88 ? -6.412 -1.391 1.211 1.00 94.31 88 CYS A CA 1
ATOM 752 C C . CYS A 1 88 ? -5.819 -2.680 1.779 1.00 94.31 88 CYS A C 1
ATOM 754 O O . CYS A 1 88 ? -5.840 -2.922 2.993 1.00 94.31 88 CYS A O 1
ATOM 756 N N . LYS A 1 89 ? -5.285 -3.508 0.885 1.00 94.94 89 LYS A N 1
ATOM 757 C CA . LYS A 1 89 ? -4.490 -4.682 1.219 1.00 94.94 89 LYS A CA 1
ATOM 758 C C . LYS A 1 89 ? -3.180 -4.638 0.441 1.00 94.94 89 LYS A C 1
ATOM 760 O O . LYS A 1 89 ? -3.176 -4.792 -0.776 1.00 94.94 89 LYS A O 1
ATOM 765 N N . LEU A 1 90 ? -2.088 -4.457 1.173 1.00 94.50 90 LEU A N 1
ATOM 766 C CA . LEU A 1 90 ? -0.724 -4.414 0.661 1.00 94.50 90 LEU A CA 1
ATOM 767 C C . LEU A 1 90 ? -0.014 -5.730 0.990 1.00 94.50 90 LEU A C 1
ATOM 769 O O . LEU A 1 90 ? 0.060 -6.140 2.154 1.00 94.50 90 LEU A O 1
ATOM 773 N N . LYS A 1 91 ? 0.490 -6.395 -0.045 1.00 94.62 91 LYS A N 1
ATOM 774 C CA . LYS A 1 91 ? 1.316 -7.599 0.048 1.00 94.62 91 LYS A CA 1
ATOM 775 C C . LYS A 1 91 ? 2.715 -7.280 -0.455 1.00 94.62 91 LYS A C 1
ATOM 777 O O . LYS A 1 91 ? 2.862 -6.802 -1.579 1.00 94.62 91 LYS A O 1
ATOM 782 N N . CYS A 1 92 ? 3.702 -7.597 0.366 1.00 92.19 92 CYS A N 1
ATOM 783 C CA . CYS A 1 92 ? 5.109 -7.487 0.029 1.00 92.19 92 CYS A CA 1
ATOM 784 C C . CYS A 1 92 ? 5.800 -8.817 0.343 1.00 92.19 92 CYS A C 1
ATOM 786 O O . CYS A 1 92 ? 5.376 -9.509 1.277 1.00 92.19 92 CYS A O 1
ATOM 788 N N . ASP A 1 93 ? 6.859 -9.140 -0.395 1.00 89.75 93 ASP A N 1
ATOM 789 C CA . ASP A 1 93 ? 7.649 -10.352 -0.175 1.00 89.75 93 ASP A CA 1
ATOM 790 C C . ASP A 1 93 ? 8.155 -10.400 1.278 1.00 89.75 93 ASP A C 1
ATOM 792 O O . ASP A 1 93 ? 8.582 -9.395 1.848 1.00 89.75 93 ASP A O 1
ATOM 796 N N . HIS A 1 94 ? 8.073 -11.581 1.896 1.00 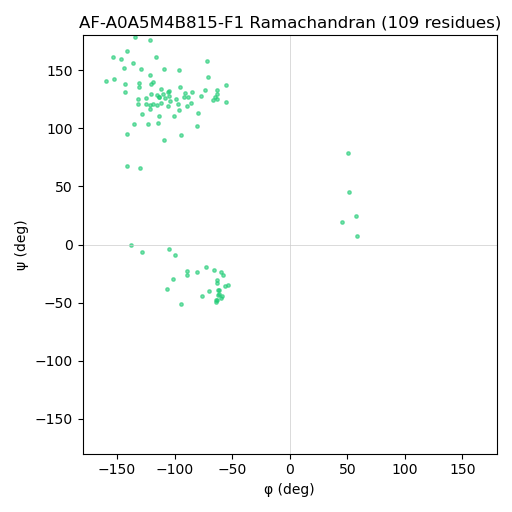86.31 94 HIS A N 1
ATOM 797 C CA . HIS A 1 94 ? 8.546 -11.874 3.260 1.00 86.31 94 HIS A CA 1
ATOM 798 C C . HIS A 1 94 ? 7.943 -11.027 4.401 1.00 86.31 94 HIS A C 1
ATOM 800 O O . HIS A 1 94 ? 8.331 -11.197 5.557 1.00 86.31 94 HIS A O 1
ATOM 806 N N . LEU A 1 95 ? 6.939 -10.189 4.125 1.00 89.44 95 LEU A N 1
ATOM 807 C CA . LEU A 1 95 ? 6.231 -9.380 5.116 1.00 89.44 95 LEU A CA 1
ATOM 808 C C . LEU A 1 95 ? 4.805 -9.865 5.354 1.00 89.44 95 LEU A C 1
ATOM 810 O O . LEU A 1 95 ? 4.107 -10.363 4.469 1.00 89.44 95 LEU A O 1
ATOM 814 N N . LYS A 1 96 ? 4.311 -9.638 6.574 1.00 90.31 96 LYS A N 1
ATOM 815 C CA . LYS A 1 96 ? 2.886 -9.822 6.857 1.00 90.31 96 LYS A CA 1
ATOM 816 C C . LYS A 1 96 ? 2.072 -8.841 6.020 1.00 90.31 96 LYS A C 1
ATOM 818 O O . LYS A 1 96 ? 2.349 -7.642 6.002 1.00 90.31 96 LYS A O 1
ATOM 823 N N . THR A 1 97 ? 1.022 -9.356 5.381 1.00 93.88 97 THR A N 1
ATOM 824 C CA . THR A 1 97 ? 0.075 -8.541 4.616 1.00 93.88 97 THR A CA 1
ATOM 825 C C . THR A 1 97 ? -0.510 -7.431 5.488 1.00 93.88 97 THR A C 1
ATOM 827 O O . THR A 1 97 ? -1.164 -7.709 6.498 1.00 93.88 97 THR A O 1
ATOM 830 N N . LEU A 1 98 ? -0.345 -6.184 5.053 1.00 93.75 98 LEU A N 1
ATOM 831 C CA . LEU A 1 98 ? -0.924 -5.016 5.702 1.00 93.75 98 LEU A CA 1
ATOM 832 C C . LEU A 1 98 ? -2.353 -4.811 5.185 1.00 93.75 98 LEU A C 1
ATOM 834 O O . LEU A 1 98 ? -2.574 -4.674 3.984 1.00 93.75 98 LEU A O 1
ATOM 838 N N . LYS A 1 99 ? -3.335 -4.809 6.090 1.00 94.25 99 LYS A N 1
ATOM 839 C CA . LYS A 1 99 ? -4.756 -4.585 5.777 1.00 94.25 99 LYS A CA 1
ATOM 840 C C . LYS A 1 99 ? -5.282 -3.437 6.622 1.00 94.25 99 LYS A C 1
ATOM 842 O O . LYS A 1 99 ? -5.161 -3.492 7.844 1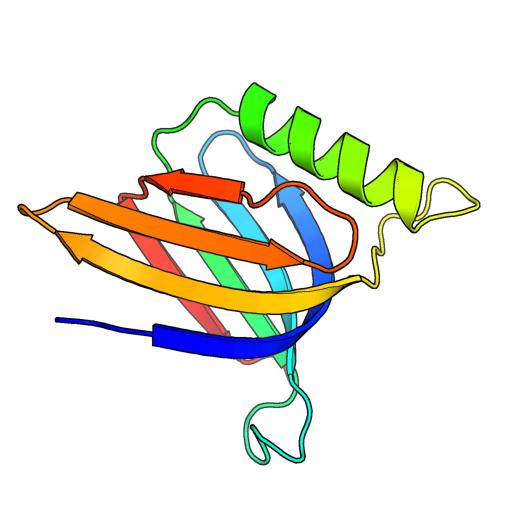.00 94.25 99 LYS A O 1
ATOM 847 N N . PHE A 1 100 ? -5.873 -2.428 5.995 1.00 94.06 100 PHE A N 1
ATOM 848 C CA . PHE A 1 100 ? -6.351 -1.245 6.709 1.00 94.06 100 PHE A CA 1
ATOM 849 C C . PHE A 1 100 ? -7.505 -0.546 5.991 1.00 94.06 100 PHE A C 1
ATOM 851 O O . PHE A 1 100 ? -7.728 -0.748 4.795 1.00 94.06 100 PHE A O 1
ATOM 858 N N . ASN A 1 101 ? -8.226 0.280 6.750 1.00 93.31 101 ASN A N 1
ATOM 859 C CA . ASN A 1 101 ? -9.291 1.126 6.232 1.00 93.31 101 ASN A CA 1
ATOM 860 C C . ASN A 1 101 ? -8.730 2.521 5.969 1.00 93.31 101 ASN A C 1
ATOM 862 O O . ASN A 1 101 ? -7.830 2.989 6.670 1.00 93.31 101 ASN A O 1
ATOM 866 N N . PHE A 1 102 ? -9.290 3.213 4.989 1.00 93.56 102 PHE A N 1
ATOM 867 C CA . PHE A 1 102 ? -8.901 4.586 4.701 1.00 93.56 102 PHE A CA 1
ATOM 868 C C . PHE A 1 102 ? -10.116 5.437 4.316 1.00 93.56 102 PHE A C 1
ATOM 870 O O . PHE A 1 102 ? -11.211 4.922 4.107 1.00 93.56 102 PHE A O 1
ATOM 877 N N . ILE A 1 103 ? -9.934 6.753 4.310 1.00 93.38 103 ILE A N 1
ATOM 878 C CA . ILE A 1 103 ? -10.952 7.751 3.965 1.00 93.38 103 ILE A CA 1
ATOM 879 C C . ILE A 1 103 ? -10.816 8.107 2.487 1.00 93.38 103 ILE A C 1
ATOM 881 O O . ILE A 1 103 ? -11.781 8.050 1.733 1.00 93.38 103 ILE A O 1
ATOM 885 N N . SER A 1 104 ? -9.597 8.439 2.071 1.00 92.50 104 SER A N 1
ATOM 886 C CA . SER A 1 104 ? -9.246 8.769 0.693 1.00 92.50 104 SER A CA 1
ATOM 887 C C . SER A 1 104 ? -7.826 8.305 0.374 1.00 92.50 104 SER A C 1
ATOM 889 O O . SER A 1 104 ? -7.012 8.061 1.272 1.00 92.50 104 SER A O 1
ATOM 891 N N . VAL A 1 105 ? -7.542 8.158 -0.918 1.00 94.31 105 VAL A N 1
ATOM 892 C CA 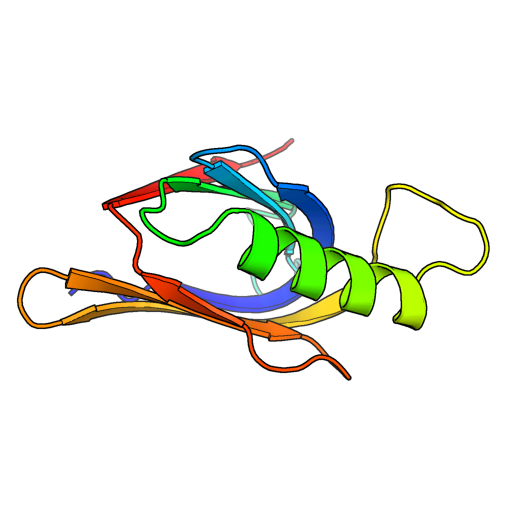. VAL A 1 105 ? -6.209 7.858 -1.437 1.00 94.31 105 VAL A CA 1
ATOM 893 C C . VAL A 1 105 ? -5.886 8.832 -2.563 1.00 94.31 105 VAL A C 1
ATOM 895 O O . VAL A 1 105 ? -6.735 9.102 -3.411 1.00 94.31 105 VAL A O 1
ATOM 898 N N . GLU A 1 106 ? -4.669 9.362 -2.554 1.00 94.06 106 GLU A N 1
ATOM 899 C CA . GLU A 1 106 ? -4.114 10.172 -3.637 1.00 94.06 106 GLU A CA 1
ATOM 900 C C . GLU A 1 106 ? -2.984 9.392 -4.312 1.00 94.06 106 GLU A C 1
ATOM 902 O O . GLU A 1 106 ? -2.127 8.829 -3.629 1.00 94.06 106 GLU A O 1
ATOM 907 N N . GLU A 1 107 ? -2.981 9.377 -5.644 1.00 93.06 107 GLU A N 1
ATOM 908 C CA . GLU A 1 107 ? -1.886 8.864 -6.470 1.00 93.06 107 GLU A CA 1
ATOM 909 C C . GLU A 1 107 ? -1.185 10.047 -7.136 1.00 93.06 107 GLU A C 1
ATOM 911 O O . GLU A 1 107 ? -1.825 10.862 -7.802 1.00 93.06 107 GLU A O 1
ATOM 916 N N . ILE A 1 108 ? 0.130 10.135 -6.956 1.00 94.00 108 ILE A N 1
ATOM 917 C CA . ILE A 1 108 ? 0.978 11.151 -7.576 1.00 94.00 108 ILE A CA 1
ATOM 918 C C . ILE A 1 108 ? 2.031 10.424 -8.407 1.00 94.00 108 ILE A C 1
ATOM 920 O O . ILE A 1 108 ? 2.808 9.642 -7.866 1.00 94.00 108 ILE A O 1
ATOM 924 N N . GLU A 1 109 ? 2.067 10.680 -9.709 1.00 92.12 109 GLU A N 1
ATOM 925 C CA . GLU A 1 109 ? 3.141 10.201 -10.580 1.00 92.12 109 GLU A CA 1
ATOM 926 C C . GLU A 1 109 ? 4.416 11.016 -10.327 1.00 92.12 109 GLU A C 1
ATOM 928 O O . GLU A 1 109 ? 4.367 12.245 -10.233 1.00 92.12 109 GLU A O 1
ATOM 933 N N . LEU A 1 110 ? 5.546 10.328 -10.168 1.00 89.94 110 LEU A N 1
ATOM 934 C CA . LEU A 1 110 ? 6.848 10.937 -9.909 1.00 89.94 110 LEU A CA 1
ATOM 935 C C . LEU A 1 110 ? 7.687 10.864 -11.190 1.00 89.94 110 LEU A C 1
ATOM 937 O O . LEU A 1 110 ? 7.767 9.799 -11.802 1.00 89.94 110 LEU A O 1
ATOM 941 N N . GLN A 1 111 ? 8.284 11.994 -11.582 1.00 75.25 111 GLN A N 1
ATOM 942 C CA . GLN A 1 111 ? 9.203 12.086 -12.727 1.00 75.25 111 GLN A CA 1
ATOM 943 C C . GLN A 1 111 ? 10.594 11.545 -12.390 1.00 75.25 111 GLN A C 1
ATOM 945 O O . GLN A 1 111 ? 11.026 11.702 -11.222 1.00 75.25 111 GLN A O 1
#

Radius of gyration: 13.47 Å; Cα contacts (8 Å, |Δi|>4): 242; chains: 1; bounding box: 43×24×36 Å